Protein AF-A0ABD0N953-F1 (afdb_monomer)

Sequence (53 aa):
GTLQKFVDDLFTVILSTSRPVPLAVKYFFDLLDDQAAQHNITDPETIHIWKTN

Solvent-accessible surface area (backbone atoms only — not comparable to full-atom values): 3319 Å² total; per-residue (Å²): 111,96,59,49,63,63,55,51,53,49,51,47,65,75,70,44,82,89,50,87,72,56,68,68,60,53,52,53,51,54,50,53,51,51,52,30,57,75,69,68,55,79,57,65,65,64,57,48,51,67,75,72,110

pLDDT: mean 92.27, std 4.54, range [73.56, 97.44]

Nearest PDB structures (foldseek):
  2fu2-assembly1_A  TM=4.323E-01  e=8.570E+00  Streptococcus pyogenes

Radius of gyration: 14.89 Å; Cα contacts (8 Å, |Δi|>4): 13; chains: 1; bounding box: 28×26×37 Å

Organism: Cirrhinus mrigala (NCBI:txid683832)

Secondary structure (DSSP, 8-state):
-TTHHHHHHHHHHHH-SSSPPPHHHHHHHHHHHHHHHHTT---HHHHHHHHH-

Structure (mmCIF, N/CA/C/O backbone):
data_AF-A0ABD0N953-F1
#
_entry.id   AF-A0ABD0N953-F1
#
loop_
_atom_site.group_PDB
_atom_site.id
_atom_site.type_symbol
_atom_site.label_atom_id
_atom_site.label_alt_id
_atom_site.label_comp_id
_atom_site.label_asym_id
_atom_site.label_entity_id
_atom_site.label_seq_id
_atom_site.pdbx_PDB_ins_code
_atom_site.Cartn_x
_atom_site.Cartn_y
_atom_site.Cartn_z
_atom_site.occupancy
_atom_site.B_iso_or_equiv
_atom_site.auth_seq_id
_atom_site.auth_c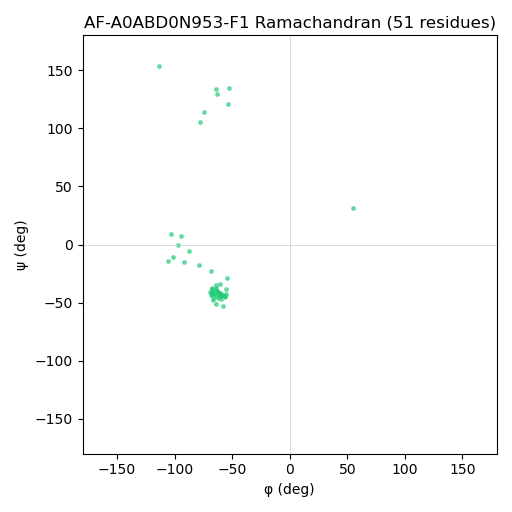omp_id
_atom_site.auth_asym_id
_atom_site.auth_atom_id
_atom_site.pdbx_PDB_model_num
ATOM 1 N N . GLY A 1 1 ? 14.969 14.429 -17.517 1.00 73.56 1 GLY A N 1
ATOM 2 C CA . GLY A 1 1 ? 16.339 13.883 -17.644 1.00 73.56 1 GLY A CA 1
ATOM 3 C C . GLY A 1 1 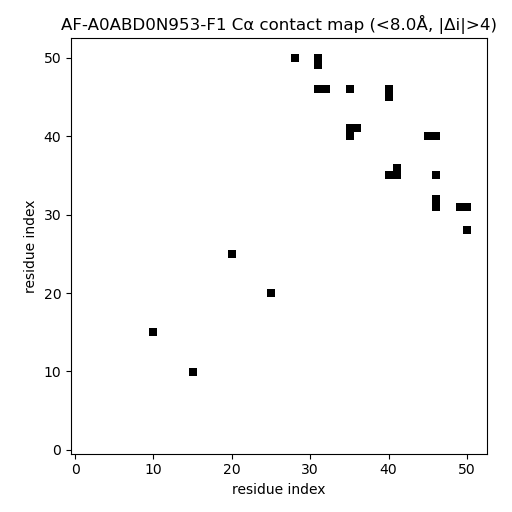? 16.299 12.49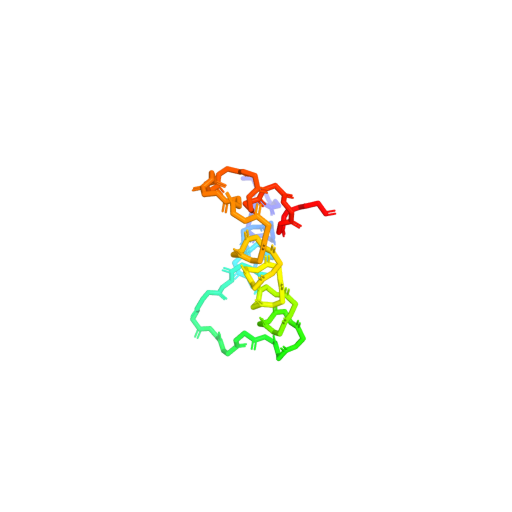6 -18.260 1.00 73.56 1 GLY A C 1
ATOM 4 O O . GLY A 1 1 ? 15.240 11.885 -18.245 1.00 73.56 1 GLY A O 1
ATOM 5 N N . THR A 1 2 ? 17.419 11.995 -18.785 1.00 84.19 2 THR A N 1
ATOM 6 C CA . THR A 1 2 ? 17.519 10.734 -19.558 1.00 84.19 2 THR A CA 1
ATOM 7 C C . THR A 1 2 ? 16.964 9.498 -18.834 1.00 84.19 2 THR A C 1
ATOM 9 O O . THR A 1 2 ? 16.452 8.593 -19.481 1.00 84.19 2 THR A O 1
ATOM 12 N N . LEU A 1 3 ? 17.007 9.475 -17.496 1.00 92.94 3 LEU A N 1
ATOM 13 C CA . LEU A 1 3 ? 16.509 8.366 -16.669 1.00 92.94 3 LEU A CA 1
ATOM 14 C C . LEU A 1 3 ? 15.048 8.507 -16.227 1.00 92.94 3 LEU A C 1
ATOM 16 O O . LEU A 1 3 ? 14.461 7.524 -15.788 1.00 92.94 3 LEU A O 1
ATOM 20 N N . GLN A 1 4 ? 14.459 9.700 -16.352 1.00 93.06 4 GLN A N 1
ATOM 21 C CA . GLN A 1 4 ? 13.141 10.004 -15.784 1.00 93.06 4 GLN A CA 1
ATOM 22 C C . GLN A 1 4 ? 12.076 9.028 -16.288 1.00 93.06 4 GLN A C 1
ATOM 24 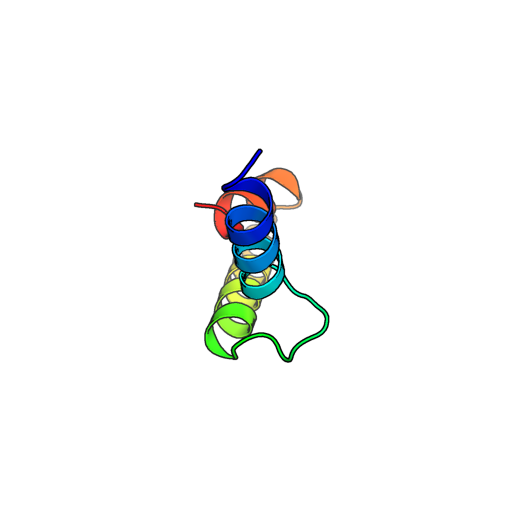O O . GLN A 1 4 ? 11.340 8.459 -15.497 1.00 93.06 4 GLN A O 1
ATOM 29 N N . LYS A 1 5 ? 12.082 8.742 -17.594 1.00 91.81 5 LYS A N 1
ATOM 30 C CA . LYS A 1 5 ? 11.133 7.814 -18.209 1.00 91.81 5 LYS A CA 1
ATOM 31 C C . LYS A 1 5 ? 11.206 6.403 -17.613 1.00 91.81 5 LYS A C 1
ATOM 33 O O . LYS A 1 5 ? 10.175 5.808 -17.345 1.00 91.81 5 LYS A O 1
ATOM 38 N N . PHE A 1 6 ? 12.408 5.879 -17.374 1.00 91.56 6 PHE A N 1
ATOM 39 C CA . PHE A 1 6 ? 12.571 4.543 -16.791 1.00 91.56 6 PHE A CA 1
ATOM 40 C C . PHE A 1 6 ? 12.077 4.482 -15.343 1.00 91.56 6 PHE A C 1
ATOM 42 O O . PHE A 1 6 ? 11.496 3.481 -14.934 1.00 91.56 6 PHE A O 1
ATOM 49 N N . VAL A 1 7 ? 12.301 5.554 -14.581 1.00 92.00 7 VAL A N 1
ATOM 50 C CA . VAL A 1 7 ? 11.823 5.686 -13.200 1.00 92.00 7 VAL A CA 1
ATOM 51 C C . VAL A 1 7 ? 10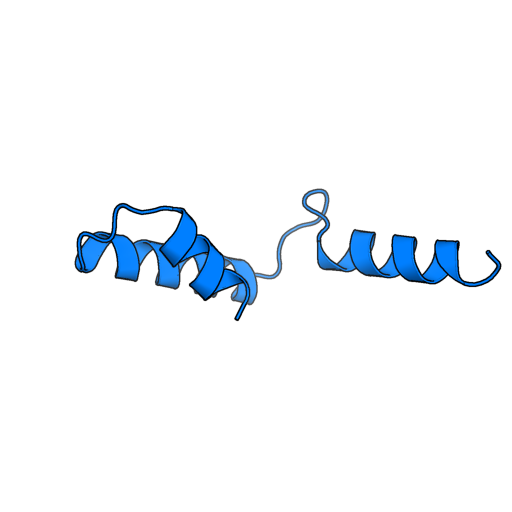.294 5.765 -13.165 1.00 92.00 7 VAL A C 1
ATOM 53 O O . VAL A 1 7 ? 9.663 5.034 -12.403 1.00 92.00 7 VAL A O 1
ATOM 56 N N . ASP A 1 8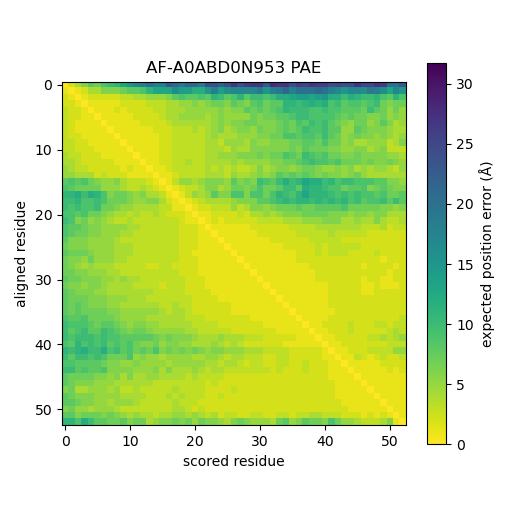 ? 9.698 6.585 -14.032 1.00 92.31 8 ASP A N 1
ATOM 57 C CA . ASP A 1 8 ? 8.246 6.755 -14.120 1.00 92.31 8 ASP A CA 1
ATOM 58 C C . ASP A 1 8 ? 7.552 5.457 -14.562 1.00 92.31 8 ASP A C 1
ATOM 60 O O . ASP A 1 8 ? 6.556 5.048 -13.959 1.00 92.31 8 ASP A O 1
ATOM 64 N N . ASP A 1 9 ? 8.099 4.771 -15.572 1.00 91.88 9 ASP A N 1
ATOM 65 C CA . ASP A 1 9 ? 7.569 3.498 -16.071 1.00 91.88 9 ASP A CA 1
ATOM 66 C C . ASP A 1 9 ? 7.617 2.413 -14.977 1.00 91.88 9 ASP A C 1
ATOM 68 O O . ASP A 1 9 ? 6.654 1.662 -14.797 1.00 91.88 9 ASP A O 1
ATOM 72 N N . LEU A 1 10 ? 8.703 2.355 -14.194 1.00 91.25 10 LEU A N 1
ATOM 73 C CA . LEU A 1 10 ? 8.853 1.403 -13.092 1.00 91.25 10 LEU A CA 1
ATOM 74 C C . LEU A 1 10 ? 7.817 1.638 -11.986 1.00 91.25 10 LEU A C 1
ATOM 76 O O . LEU A 1 10 ? 7.113 0.703 -11.598 1.00 91.25 10 LEU A O 1
ATOM 80 N N . PHE A 1 11 ? 7.692 2.875 -11.496 1.00 91.12 11 PHE A N 1
ATOM 81 C CA . PHE A 1 11 ? 6.712 3.195 -10.456 1.00 91.12 11 PHE A CA 1
ATOM 82 C C . PHE A 1 11 ? 5.281 2.999 -10.941 1.00 91.12 11 PHE A C 1
ATOM 84 O O . PHE A 1 11 ? 4.451 2.483 -10.194 1.00 91.12 11 PHE A O 1
ATOM 91 N N . THR A 1 12 ? 5.008 3.324 -12.206 1.00 88.94 12 THR A N 1
ATOM 92 C CA . THR A 1 12 ? 3.703 3.076 -12.818 1.00 88.94 12 THR A CA 1
ATOM 93 C C . THR A 1 12 ? 3.365 1.593 -12.787 1.00 88.94 12 THR A C 1
ATOM 95 O O . THR A 1 12 ? 2.248 1.242 -12.435 1.00 88.94 12 THR A O 1
ATOM 98 N N . VAL A 1 13 ? 4.302 0.701 -13.123 1.00 88.81 13 VAL A N 1
ATOM 99 C CA . VAL A 1 13 ? 4.037 -0.746 -13.115 1.00 88.81 13 VAL A CA 1
ATOM 100 C C . VAL A 1 13 ? 3.831 -1.280 -11.698 1.00 88.81 13 VAL A C 1
ATOM 102 O O . VAL A 1 13 ? 2.910 -2.068 -11.491 1.00 88.81 13 VAL A O 1
ATOM 105 N N . ILE A 1 14 ? 4.654 -0.857 -10.736 1.00 88.06 14 ILE A N 1
ATOM 106 C CA . ILE A 1 14 ? 4.595 -1.349 -9.350 1.00 88.06 14 ILE A CA 1
ATOM 107 C C . ILE A 1 14 ? 3.321 -0.874 -8.636 1.00 88.06 14 ILE A C 1
ATOM 109 O O . ILE A 1 14 ? 2.704 -1.649 -7.912 1.00 88.06 14 ILE A O 1
ATOM 113 N N . LEU A 1 15 ? 2.920 0.381 -8.849 1.00 88.00 15 LEU A N 1
ATOM 114 C CA . LEU A 1 15 ? 1.811 1.030 -8.137 1.00 88.00 15 LEU A CA 1
ATOM 115 C C . LEU A 1 15 ? 0.523 1.114 -8.977 1.00 88.00 15 LEU A C 1
ATOM 117 O O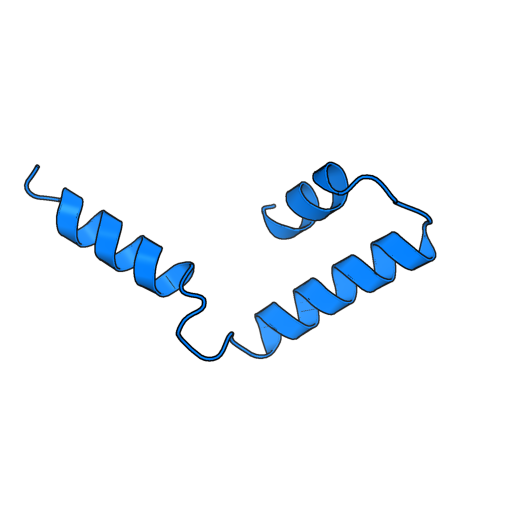 . LEU A 1 15 ? -0.430 1.791 -8.591 1.00 88.00 15 LEU A O 1
ATOM 121 N N . SER A 1 16 ? 0.481 0.457 -10.141 1.00 85.94 16 SER A N 1
ATOM 122 C CA . SER A 1 16 ? -0.683 0.476 -11.032 1.00 85.94 16 SER A CA 1
ATOM 123 C C . SER A 1 16 ? -1.905 -0.157 -10.367 1.00 85.94 16 SER A C 1
ATOM 125 O O . SER A 1 16 ? -1.879 -1.307 -9.936 1.00 85.94 16 SER A O 1
ATOM 127 N N . THR A 1 17 ? -3.024 0.565 -10.404 1.00 84.19 17 THR A N 1
ATOM 128 C CA . THR A 1 17 ? -4.365 0.052 -10.079 1.00 84.19 17 THR A CA 1
ATOM 129 C C . THR A 1 17 ? -5.159 -0.363 -11.323 1.00 84.19 17 THR A C 1
ATOM 131 O O . THR A 1 17 ? -6.290 -0.830 -11.217 1.00 84.19 17 THR A O 1
ATOM 134 N N . SER A 1 18 ? -4.578 -0.206 -12.519 1.00 84.44 18 SER A N 1
ATOM 135 C CA . SER A 1 18 ? -5.195 -0.566 -13.804 1.00 84.44 18 SER A CA 1
ATOM 136 C C . SER A 1 18 ? -4.952 -2.021 -14.213 1.00 84.44 18 SER A C 1
ATOM 138 O O . SER A 1 18 ? -5.497 -2.483 -15.216 1.00 84.44 18 SER A O 1
ATOM 140 N N . ARG A 1 19 ? -4.143 -2.755 -13.444 1.00 83.25 19 ARG A N 1
ATOM 141 C CA . ARG A 1 19 ? -3.874 -4.185 -13.619 1.00 83.25 19 ARG A CA 1
ATOM 142 C C . ARG A 1 19 ? -4.434 -4.965 -12.430 1.00 83.25 19 ARG A C 1
ATOM 144 O O . ARG A 1 19 ? -4.533 -4.407 -11.338 1.00 83.25 19 ARG A O 1
ATOM 151 N N . PRO A 1 20 ? -4.774 -6.253 -12.606 1.00 87.12 20 PRO A N 1
ATOM 152 C CA . PRO A 1 20 ? -5.114 -7.108 -11.479 1.00 87.12 20 PRO A CA 1
ATOM 153 C C . PRO A 1 20 ? -3.992 -7.080 -10.437 1.00 87.12 20 PRO A C 1
ATOM 155 O O . PRO A 1 20 ? -2.845 -7.408 -10.744 1.00 87.12 20 PRO A O 1
ATOM 158 N N . VAL A 1 21 ? -4.333 -6.670 -9.217 1.00 88.75 21 VAL A N 1
ATOM 159 C CA . VAL A 1 21 ? -3.396 -6.659 -8.091 1.00 88.75 21 VAL A CA 1
ATOM 160 C C . VAL A 1 21 ? -2.988 -8.106 -7.787 1.00 88.75 21 VAL A C 1
ATOM 162 O O . VAL A 1 21 ? -3.866 -8.976 -7.735 1.00 88.75 21 VAL A O 1
ATOM 165 N N . PRO A 1 22 ? -1.690 -8.404 -7.582 1.00 93.06 22 PRO A N 1
ATOM 166 C CA . PRO A 1 22 ? -1.255 -9.741 -7.197 1.00 93.06 22 PRO A CA 1
ATOM 167 C C . PRO A 1 22 ? -2.008 -10.243 -5.960 1.00 93.06 22 PRO A C 1
ATOM 169 O O . PRO A 1 22 ? -2.140 -9.520 -4.972 1.00 93.06 22 PRO A O 1
ATOM 172 N N . LEU A 1 23 ? -2.465 -11.500 -5.991 1.00 91.81 23 LEU A N 1
ATOM 173 C CA . LEU A 1 23 ? -3.308 -12.072 -4.932 1.00 91.81 23 LEU A CA 1
ATOM 174 C C . LEU A 1 23 ? -2.668 -11.959 -3.541 1.00 91.81 23 LEU A C 1
ATOM 176 O O . LEU A 1 23 ? -3.359 -11.656 -2.576 1.00 91.81 23 LEU A O 1
ATOM 180 N N . ALA A 1 24 ? -1.350 -12.152 -3.455 1.00 94.38 24 ALA A N 1
ATOM 181 C CA . ALA A 1 24 ? -0.604 -12.031 -2.206 1.00 94.38 24 ALA A CA 1
ATOM 182 C C . ALA A 1 24 ? -0.647 -10.608 -1.623 1.00 94.38 24 ALA A C 1
ATOM 184 O O . ALA A 1 24 ? -0.809 -10.463 -0.417 1.00 94.38 24 ALA A O 1
ATOM 185 N N . VAL A 1 25 ? -0.556 -9.570 -2.466 1.00 93.06 25 VAL A N 1
ATOM 186 C CA . VAL A 1 25 ? -0.621 -8.163 -2.029 1.00 93.06 25 VAL A CA 1
ATOM 187 C C . VAL A 1 25 ? -2.009 -7.850 -1.489 1.00 93.06 25 VAL A C 1
ATOM 189 O O . VAL A 1 25 ? -2.130 -7.318 -0.391 1.00 93.06 25 VAL A O 1
ATOM 192 N N . LYS A 1 26 ? -3.055 -8.245 -2.226 1.00 92.19 26 LYS A N 1
ATOM 193 C CA . LYS A 1 26 ? -4.438 -8.079 -1.771 1.00 92.19 26 LYS A CA 1
ATOM 194 C 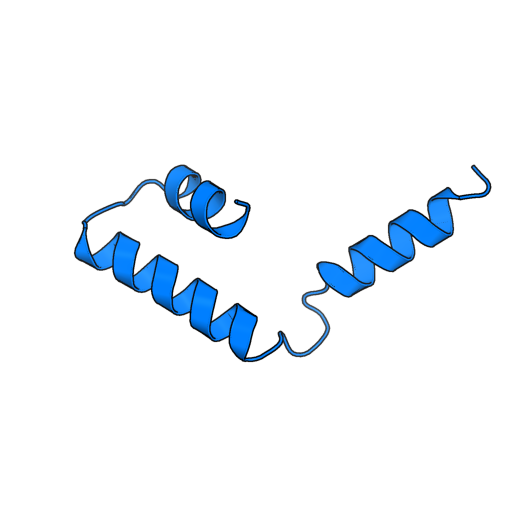C . LYS A 1 26 ? -4.664 -8.781 -0.431 1.00 92.19 26 LYS A C 1
ATOM 196 O O . LYS A 1 26 ? -5.101 -8.145 0.514 1.00 92.19 26 LYS A O 1
ATOM 201 N N . TYR A 1 27 ? -4.320 -10.065 -0.347 1.00 95.75 27 TYR A N 1
ATOM 202 C CA . TYR A 1 27 ? -4.500 -10.854 0.870 1.00 95.75 27 TYR A CA 1
ATOM 203 C C . TYR A 1 27 ? -3.767 -10.243 2.069 1.00 95.75 27 TYR A C 1
ATOM 205 O O . TYR A 1 27 ? -4.321 -10.172 3.159 1.00 95.75 27 TYR A O 1
ATOM 213 N N . PHE A 1 28 ? -2.527 -9.788 1.874 1.00 96.19 28 PHE A N 1
ATOM 214 C CA . PHE A 1 28 ? -1.752 -9.191 2.955 1.00 96.19 28 PHE A CA 1
ATOM 215 C C . PHE A 1 28 ? -2.340 -7.851 3.408 1.00 96.19 28 PHE A C 1
ATOM 217 O O . PHE A 1 28 ? -2.400 -7.584 4.603 1.00 96.19 28 PHE A O 1
ATOM 224 N N . PHE A 1 29 ? -2.823 -7.024 2.478 1.00 96.12 29 PHE A N 1
ATOM 225 C CA . PHE A 1 29 ? -3.480 -5.763 2.823 1.00 96.12 29 PHE A CA 1
ATOM 226 C C . PHE A 1 29 ? -4.819 -5.981 3.531 1.00 96.12 29 PHE A C 1
ATOM 228 O O . PHE A 1 29 ? -5.059 -5.307 4.529 1.00 96.12 29 PHE A O 1
ATOM 235 N N . ASP A 1 30 ? -5.624 -6.947 3.080 1.00 96.56 30 ASP A N 1
ATOM 236 C CA . ASP A 1 30 ? -6.876 -7.338 3.738 1.00 96.56 30 ASP A CA 1
ATOM 237 C C . ASP A 1 30 ? -6.595 -7.847 5.171 1.00 96.56 30 ASP A C 1
ATOM 239 O O . ASP A 1 30 ? -7.267 -7.452 6.120 1.00 96.56 30 ASP A O 1
ATOM 243 N N . LEU A 1 31 ? -5.534 -8.646 5.360 1.00 96.75 31 LEU A N 1
ATOM 244 C CA . LEU A 1 31 ? -5.101 -9.113 6.682 1.00 96.75 31 LEU A CA 1
ATOM 245 C C . LEU A 1 31 ? -4.723 -7.952 7.616 1.00 96.75 31 LEU A C 1
ATOM 247 O O . LEU A 1 31 ? -5.088 -7.971 8.790 1.00 96.75 31 LEU A O 1
ATOM 251 N N . LEU A 1 32 ? -3.985 -6.952 7.121 1.00 96.25 32 LEU A N 1
ATOM 252 C CA . LEU A 1 32 ? -3.616 -5.773 7.914 1.00 96.25 32 LEU A CA 1
ATOM 253 C C . LEU A 1 32 ? -4.850 -4.956 8.323 1.00 96.25 32 LEU A C 1
ATOM 255 O O . LEU A 1 32 ? -4.914 -4.491 9.462 1.00 96.25 32 LEU A O 1
ATOM 259 N N . ASP A 1 33 ? -5.831 -4.821 7.428 1.00 95.38 33 ASP A N 1
ATOM 260 C CA . ASP A 1 33 ? -7.093 -4.132 7.717 1.00 95.38 33 ASP A CA 1
ATOM 261 C C . ASP A 1 33 ? -7.915 -4.888 8.777 1.00 95.38 33 ASP A C 1
ATOM 263 O O . ASP A 1 33 ? -8.413 -4.278 9.727 1.00 95.38 33 ASP A O 1
ATOM 267 N N . ASP A 1 34 ? -7.979 -6.220 8.688 1.00 97.12 34 ASP A N 1
ATOM 268 C CA . ASP A 1 34 ? -8.631 -7.064 9.695 1.00 97.12 34 ASP A CA 1
ATOM 269 C C . ASP A 1 34 ? -7.948 -6.954 11.067 1.00 97.12 34 ASP A C 1
ATOM 271 O O . ASP A 1 34 ? -8.625 -6.882 12.095 1.00 97.12 34 ASP A O 1
ATOM 275 N N . GLN A 1 35 ? -6.610 -6.912 11.111 1.00 96.75 35 GLN A N 1
ATOM 276 C CA . GLN A 1 35 ? -5.869 -6.708 12.361 1.00 96.75 35 GLN A CA 1
ATOM 277 C C . GLN A 1 35 ? -6.137 -5.321 12.957 1.00 96.75 35 GLN A C 1
ATOM 279 O O . GLN A 1 35 ? -6.369 -5.205 14.161 1.00 96.75 35 GLN A O 1
ATOM 284 N N . ALA A 1 36 ? -6.172 -4.271 12.137 1.00 96.56 36 ALA A N 1
ATOM 285 C CA . ALA A 1 36 ? -6.511 -2.934 12.611 1.00 96.56 36 ALA A CA 1
ATOM 286 C C . ALA A 1 36 ? -7.928 -2.890 13.210 1.00 96.56 36 ALA A C 1
ATOM 288 O O . ALA A 1 36 ? -8.115 -2.377 14.317 1.00 96.56 36 ALA A O 1
ATOM 289 N N . ALA A 1 37 ? -8.903 -3.514 12.540 1.00 95.75 37 ALA A N 1
ATOM 290 C CA . ALA A 1 37 ? -10.276 -3.615 13.027 1.00 95.75 37 ALA A CA 1
ATOM 291 C C . ALA A 1 37 ? -10.372 -4.387 14.355 1.00 95.75 37 ALA A C 1
ATOM 293 O O . ALA A 1 37 ? -11.013 -3.916 15.296 1.00 95.75 37 ALA A O 1
ATOM 294 N N . GLN A 1 38 ? -9.695 -5.536 14.470 1.00 97.44 38 GLN A N 1
ATOM 295 C CA . GLN A 1 38 ? -9.674 -6.351 15.695 1.00 97.44 38 GLN A CA 1
ATOM 296 C C . GLN A 1 38 ? -9.099 -5.597 16.902 1.00 97.44 38 GLN A C 1
ATOM 298 O O . GLN A 1 38 ? -9.559 -5.785 18.028 1.00 97.44 38 GLN A O 1
ATOM 303 N N . HIS A 1 39 ? -8.121 -4.720 16.672 1.00 96.44 39 HIS A N 1
ATOM 304 C CA . HIS A 1 39 ? -7.465 -3.934 17.716 1.00 96.44 39 HIS A CA 1
ATOM 305 C C . HIS A 1 39 ? -8.074 -2.534 17.920 1.00 96.44 39 HIS A C 1
ATOM 307 O O . HIS A 1 39 ? -7.539 -1.753 18.708 1.00 96.44 39 HIS A O 1
ATOM 313 N N . ASN A 1 40 ? -9.205 -2.219 17.272 1.00 95.88 40 ASN A N 1
ATOM 314 C CA . ASN A 1 40 ? -9.850 -0.896 17.285 1.00 95.88 40 ASN A CA 1
ATOM 315 C C . ASN A 1 40 ? -8.917 0.253 16.854 1.00 95.88 40 ASN A C 1
ATOM 317 O O . ASN A 1 40 ? -9.048 1.390 17.315 1.00 95.88 40 ASN A O 1
ATOM 321 N N . ILE A 1 41 ? -7.973 -0.035 15.957 1.00 96.00 41 ILE A N 1
ATOM 322 C CA . ILE A 1 41 ? -7.119 0.975 15.336 1.00 96.00 41 ILE A CA 1
ATOM 323 C C . ILE A 1 41 ? -7.949 1.652 14.250 1.00 96.00 41 ILE A C 1
ATOM 325 O O . ILE A 1 41 ? -8.231 1.079 13.202 1.00 96.00 41 ILE A O 1
ATOM 329 N N . THR A 1 42 ? -8.384 2.872 14.543 1.00 92.56 42 THR A N 1
ATOM 330 C CA . THR A 1 42 ? -9.244 3.678 13.661 1.00 92.56 42 THR A CA 1
ATOM 331 C C . THR A 1 42 ? -8.470 4.743 12.896 1.00 92.56 42 THR A C 1
ATOM 333 O O . THR A 1 42 ? -9.017 5.346 11.975 1.00 92.56 42 THR A O 1
ATOM 336 N N . ASP A 1 43 ? -7.209 4.969 13.267 1.00 95.38 43 ASP A N 1
ATOM 337 C CA . ASP A 1 43 ? -6.333 5.916 12.598 1.00 95.38 43 ASP A CA 1
ATOM 338 C C . ASP A 1 43 ? -5.849 5.348 11.248 1.00 95.38 43 ASP A C 1
ATOM 340 O O . ASP A 1 43 ? -5.102 4.362 11.224 1.00 95.38 43 ASP A O 1
ATOM 344 N N . PRO A 1 44 ? -6.247 5.953 10.114 1.00 92.62 44 PRO A N 1
ATOM 345 C CA . PRO A 1 44 ? -5.839 5.486 8.795 1.00 92.62 44 PRO A CA 1
ATOM 346 C C . PRO A 1 44 ? -4.344 5.698 8.521 1.00 92.62 44 PRO A C 1
ATOM 348 O O . PRO A 1 44 ? -3.788 4.984 7.686 1.00 92.62 44 PRO A O 1
ATOM 351 N N . GLU A 1 45 ? -3.679 6.638 9.204 1.00 95.56 45 GLU A N 1
ATOM 352 C CA . GLU A 1 45 ? -2.239 6.867 9.031 1.00 95.56 45 GLU A CA 1
ATOM 353 C C . GLU A 1 45 ? -1.429 5.675 9.558 1.00 95.56 45 GLU A C 1
ATOM 355 O O . GLU A 1 45 ? -0.542 5.171 8.869 1.00 95.56 45 GLU A O 1
ATOM 360 N N . THR A 1 46 ? -1.806 5.1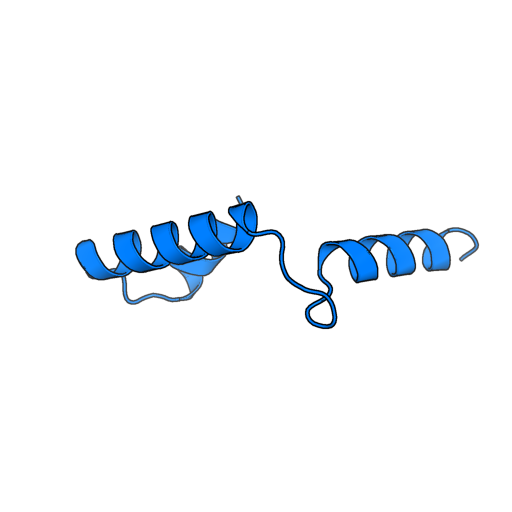36 10.719 1.00 94.88 46 THR A N 1
ATOM 361 C CA . THR A 1 46 ? -1.213 3.911 11.276 1.00 94.88 46 THR A CA 1
ATOM 362 C C . THR A 1 46 ? -1.321 2.725 10.307 1.00 94.88 46 THR A C 1
ATOM 364 O O . THR A 1 46 ? -0.335 2.023 10.077 1.00 94.88 46 THR A O 1
ATOM 367 N N . ILE A 1 47 ? -2.488 2.518 9.686 1.00 94.00 47 ILE A N 1
ATOM 368 C CA . ILE A 1 47 ? -2.697 1.430 8.712 1.00 94.00 47 ILE A CA 1
ATOM 369 C C . ILE A 1 47 ? -1.873 1.669 7.439 1.00 94.00 47 ILE A C 1
ATOM 371 O O . ILE A 1 47 ? -1.308 0.730 6.874 1.00 94.00 47 ILE A O 1
ATOM 375 N N . HIS A 1 48 ? -1.772 2.923 6.988 1.00 94.25 48 HIS A N 1
ATOM 376 C CA . HIS A 1 48 ? -0.924 3.285 5.855 1.00 94.25 48 HIS A CA 1
ATOM 377 C C . HIS A 1 48 ? 0.547 2.946 6.126 1.00 94.25 48 HIS A C 1
ATOM 379 O O . HIS A 1 48 ? 1.166 2.281 5.298 1.00 94.25 48 HIS A O 1
ATOM 385 N N . ILE A 1 49 ? 1.064 3.306 7.307 1.00 96.44 49 ILE A N 1
ATOM 386 C CA . ILE A 1 49 ? 2.434 2.995 7.739 1.00 96.44 49 ILE A CA 1
ATOM 387 C C . ILE A 1 49 ? 2.701 1.486 7.678 1.00 96.44 49 ILE A C 1
ATOM 389 O O . ILE A 1 49 ? 3.749 1.068 7.190 1.00 96.44 49 ILE A O 1
ATOM 393 N N . TRP A 1 50 ? 1.757 0.650 8.119 1.00 95.44 50 TRP A N 1
ATOM 394 C CA . TRP A 1 50 ? 1.904 -0.809 8.054 1.00 95.44 50 TRP A CA 1
ATOM 395 C C . TRP A 1 50 ? 1.989 -1.344 6.623 1.00 95.44 50 TRP A C 1
ATOM 397 O O . TRP A 1 50 ? 2.696 -2.314 6.380 1.00 95.44 50 TRP A O 1
ATOM 407 N N . LYS A 1 51 ? 1.272 -0.724 5.680 1.00 93.56 51 LYS A N 1
ATOM 408 C CA . LYS A 1 51 ? 1.260 -1.124 4.265 1.00 93.56 51 LYS A CA 1
ATOM 409 C C . LYS A 1 51 ? 2.496 -0.641 3.494 1.00 93.56 51 LYS A C 1
ATOM 411 O O . LYS A 1 51 ? 2.755 -1.158 2.409 1.00 93.56 51 LYS A O 1
ATOM 416 N N . THR A 1 52 ? 3.229 0.343 4.021 1.00 93.06 52 THR A N 1
ATOM 417 C CA . THR A 1 52 ? 4.423 0.927 3.382 1.00 93.06 52 THR A CA 1
ATOM 418 C C . THR A 1 52 ? 5.761 0.511 4.005 1.00 93.06 52 THR A C 1
ATOM 420 O O . THR A 1 52 ? 6.792 0.762 3.381 1.00 93.06 52 THR A O 1
ATOM 423 N N . ASN A 1 53 ? 5.754 -0.077 5.208 1.00 89.69 53 ASN A N 1
ATOM 424 C CA . ASN A 1 53 ? 6.932 -0.655 5.878 1.00 89.69 53 ASN A CA 1
ATOM 425 C C . ASN A 1 53 ? 7.253 -2.062 5.360 1.00 89.69 53 ASN A C 1
ATOM 427 O O . ASN A 1 53 ? 8.460 -2.381 5.282 1.00 89.69 53 ASN A O 1
#

Foldseek 3Di:
DVCPVVVVVVCCVVVPPPDPDPPVLVVVLVVLVVVCVVVVNPDVVVSVVVSVD

InterPro domains:
  IPR008936 Rho GTPase activation protein [G3DSA:1.10.506.10] (1-53)
  IPR008936 Rho GTPase activation protein [SSF48350] (2-52)
  IPR013548 Plexin, cytoplasmic RasGAP domain [PF08337] (1-53)
  IPR031148 Plexin family [PTHR22625] (1-53)

Mean predicted aligned error: 4.53 Å